Protein AF-A0A967VU58-F1 (afdb_monomer_lite)

Secondary structure (DSSP, 8-state):
----TT-EEEBTTS-EEE--------S---------SSS-EEEETTTTEEEE-------S---S-SSEEEEEEETTS-EEEEES-HHHHHHHHHHHHHHHT--EEEEEEEE-SSHHHHHHHHHHHHHTS-TTSBS--S--TTHHHHHHTT--

pLDDT: mean 84.18, std 12.66, range [41.16, 97.06]

Sequence (152 aa):
AELQPGQRIRNAAGGYGLVEGLQFVARPEVMYNLSVAEAHTYFVGAGQWLVHNGCDISITGDAKSKYGSYTITFKSGKRYHGKGPLSRAKQSTRYRSQQHNDEALRIQWTSSSSERQQRIDEAVRILSDDPNNTYNVINPPGLRHLFEDDIF

Foldseek 3Di:
DDDDFQDWWAAPVRGTDTDHDDDDDPDDDDDDDDDDPPQQWFFDDPRRTIDHNDDPPCPDPPVADQWKKKWWAWPVRAIEIDIGTVVVQVVVQVVVCVVVVIHTPDMDMDGDPDPLRSLLVRQCVCVVDDPVRYPDPDHGPNPVVCVVVVVD

Structure (mmCIF, N/CA/C/O backbone):
data_AF-A0A967VU58-F1
#
_entry.id   AF-A0A967VU58-F1
#
loop_
_atom_site.group_PDB
_atom_site.id
_atom_site.type_symbol
_atom_site.label_atom_id
_atom_site.label_alt_id
_atom_site.label_comp_id
_atom_site.label_asym_id
_atom_site.label_entity_id
_atom_site.label_seq_id
_atom_site.pdbx_PDB_ins_code
_atom_site.Cartn_x
_atom_site.Cartn_y
_atom_site.Cartn_z
_atom_site.occupancy
_atom_site.B_iso_or_equiv
_atom_site.auth_seq_id
_atom_site.auth_comp_id
_atom_site.auth_asym_id
_atom_site.auth_atom_id
_atom_site.pdbx_PDB_model_num
ATOM 1 N N . ALA A 1 1 ? -6.384 2.414 -15.975 1.00 54.22 1 ALA A N 1
ATOM 2 C CA . ALA A 1 1 ? -7.200 1.508 -16.804 1.00 54.22 1 ALA A CA 1
ATOM 3 C C . ALA A 1 1 ? -6.890 0.080 -16.386 1.00 54.22 1 ALA A C 1
ATOM 5 O O . ALA A 1 1 ? -5.758 -0.169 -15.982 1.00 54.22 1 ALA A O 1
ATOM 6 N N . GLU A 1 2 ? -7.877 -0.807 -16.427 1.00 77.81 2 GLU A N 1
ATOM 7 C CA . GLU A 1 2 ? -7.706 -2.226 -16.096 1.00 77.81 2 GLU A CA 1
ATOM 8 C C . GLU A 1 2 ? -7.172 -3.009 -17.303 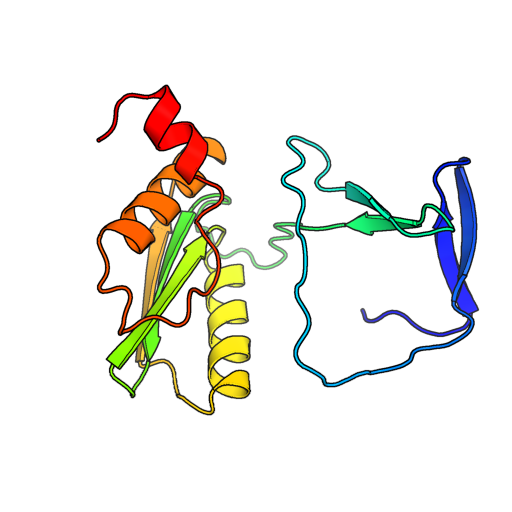1.00 77.81 2 GLU A C 1
ATOM 10 O O . GLU A 1 2 ? -7.346 -2.586 -18.450 1.00 77.81 2 GLU A O 1
ATOM 15 N N . LEU A 1 3 ? -6.494 -4.126 -17.029 1.00 86.06 3 LEU A N 1
ATOM 16 C CA . LEU A 1 3 ? -5.944 -5.013 -18.051 1.00 86.06 3 LEU A CA 1
ATOM 17 C C . LEU A 1 3 ? -7.087 -5.699 -18.821 1.00 86.06 3 LEU A C 1
ATOM 19 O O . LEU A 1 3 ? -8.108 -6.020 -18.223 1.00 86.06 3 LEU A O 1
ATOM 23 N N . GLN A 1 4 ? -6.926 -5.925 -20.125 1.00 91.81 4 GLN A N 1
ATOM 24 C CA . GLN A 1 4 ? -7.930 -6.548 -20.999 1.00 91.81 4 GLN A CA 1
ATOM 25 C C . GLN A 1 4 ? -7.293 -7.617 -21.900 1.00 91.81 4 GLN A C 1
ATOM 27 O O . GLN A 1 4 ? -6.125 -7.463 -22.275 1.00 91.81 4 GLN A O 1
ATOM 32 N N . PRO A 1 5 ? -8.037 -8.666 -22.306 1.00 95.12 5 PRO A N 1
ATOM 33 C CA . PRO A 1 5 ? -7.576 -9.610 -23.321 1.00 95.12 5 PRO A CA 1
ATOM 34 C C . PRO A 1 5 ? -7.121 -8.910 -24.611 1.00 95.12 5 PRO A C 1
ATOM 36 O O . PRO A 1 5 ? -7.676 -7.891 -25.018 1.00 95.12 5 PRO A O 1
ATOM 39 N N . GLY A 1 6 ? -6.072 -9.437 -25.239 1.00 93.50 6 GLY A N 1
ATOM 40 C CA . GLY A 1 6 ? -5.423 -8.862 -26.420 1.00 93.50 6 GLY A CA 1
ATOM 41 C C . GLY A 1 6 ? -4.436 -7.723 -26.129 1.00 93.50 6 GLY A C 1
ATOM 42 O O . GLY A 1 6 ? -3.690 -7.326 -27.027 1.00 93.50 6 GLY A O 1
ATOM 43 N N . GLN A 1 7 ? -4.368 -7.206 -24.895 1.00 95.12 7 GLN A N 1
ATOM 44 C CA . GLN A 1 7 ? -3.346 -6.225 -24.521 1.00 95.12 7 GLN A CA 1
ATOM 45 C C . GLN A 1 7 ? -1.958 -6.865 -24.422 1.00 95.12 7 GLN A C 1
ATOM 47 O O . GLN A 1 7 ? -1.814 -8.060 -24.168 1.00 95.12 7 GLN A O 1
ATOM 52 N N . ARG A 1 8 ? -0.920 -6.048 -24.632 1.00 95.06 8 ARG A N 1
ATOM 53 C CA . ARG A 1 8 ? 0.480 -6.482 -24.628 1.00 95.06 8 ARG A CA 1
ATOM 54 C C . ARG A 1 8 ? 1.145 -6.193 -23.284 1.00 95.06 8 ARG A C 1
ATOM 56 O O . ARG A 1 8 ? 1.087 -5.062 -22.809 1.00 95.06 8 ARG A O 1
ATOM 63 N N . ILE A 1 9 ? 1.847 -7.179 -22.732 1.00 93.88 9 ILE A N 1
ATOM 64 C CA . ILE A 1 9 ? 2.653 -7.055 -21.508 1.00 93.88 9 ILE A CA 1
ATOM 65 C C . ILE A 1 9 ? 4.121 -7.279 -21.856 1.00 93.88 9 ILE A C 1
ATOM 67 O O . ILE A 1 9 ? 4.446 -8.217 -22.581 1.00 93.88 9 ILE A O 1
ATOM 71 N N . ARG A 1 10 ? 5.016 -6.423 -21.354 1.00 95.25 10 ARG A N 1
ATOM 72 C CA . ARG A 1 10 ? 6.464 -6.558 -21.579 1.00 95.25 10 ARG A CA 1
ATOM 73 C C . ARG A 1 10 ? 7.036 -7.746 -20.808 1.00 95.25 10 ARG A C 1
ATOM 75 O O . ARG A 1 10 ? 6.669 -7.954 -19.654 1.00 95.25 10 ARG A O 1
ATOM 82 N N . ASN A 1 11 ? 7.968 -8.471 -21.420 1.00 95.69 11 ASN A N 1
ATOM 83 C CA . ASN A 1 11 ? 8.735 -9.533 -20.764 1.00 95.69 11 ASN A CA 1
ATOM 84 C C . ASN A 1 11 ? 10.201 -9.130 -20.524 1.00 95.69 11 ASN A C 1
ATOM 86 O O . ASN A 1 11 ? 10.676 -8.122 -21.052 1.00 95.69 11 ASN A O 1
ATOM 90 N N . ALA A 1 12 ? 10.924 -9.932 -19.739 1.00 93.88 12 ALA A N 1
ATOM 91 C CA . ALA A 1 12 ? 12.337 -9.699 -19.417 1.00 93.88 12 ALA A CA 1
ATOM 92 C C . ALA A 1 12 ? 13.289 -9.782 -20.624 1.00 93.88 12 ALA A C 1
ATOM 94 O O . ALA A 1 12 ? 14.370 -9.203 -20.585 1.00 93.88 12 ALA A O 1
ATOM 95 N N . ALA A 1 13 ? 12.883 -10.439 -21.714 1.00 93.62 13 ALA A N 1
ATOM 96 C CA . ALA A 1 13 ? 13.654 -10.491 -22.958 1.00 93.62 13 ALA A CA 1
ATOM 97 C C . ALA A 1 13 ? 13.500 -9.218 -23.820 1.00 93.62 13 ALA A C 1
ATOM 99 O O . ALA A 1 13 ? 14.020 -9.155 -24.931 1.00 93.62 13 ALA A O 1
ATOM 100 N N . GLY A 1 14 ? 12.756 -8.211 -23.343 1.00 92.69 14 GLY A N 1
ATOM 101 C CA . GLY A 1 14 ? 12.486 -6.965 -24.068 1.00 92.69 14 GLY A CA 1
ATOM 102 C C . GLY A 1 14 ? 11.337 -7.055 -25.080 1.00 92.69 14 GLY A C 1
ATOM 103 O O . GLY A 1 14 ? 10.999 -6.052 -25.712 1.00 92.69 14 GLY A O 1
ATOM 104 N N . GLY A 1 15 ? 10.714 -8.228 -25.215 1.00 94.88 15 GLY A N 1
ATOM 105 C CA . GLY A 1 15 ? 9.557 -8.478 -26.071 1.00 94.88 15 GLY A CA 1
ATOM 106 C C . GLY A 1 15 ? 8.218 -8.268 -25.360 1.00 94.88 15 GLY A C 1
ATOM 107 O O . GLY A 1 15 ? 8.140 -7.679 -24.279 1.00 94.88 15 GLY A O 1
ATOM 108 N N . TYR A 1 16 ? 7.148 -8.773 -25.980 1.00 96.25 16 TYR A N 1
ATOM 109 C CA . TYR A 1 16 ? 5.786 -8.696 -25.453 1.00 96.25 16 TYR A CA 1
ATOM 110 C C . TYR A 1 16 ? 5.075 -10.048 -25.509 1.00 96.25 16 TYR A C 1
ATOM 112 O O . TYR A 1 16 ? 5.271 -10.808 -26.453 1.00 96.25 16 TYR A O 1
ATOM 120 N N . GLY A 1 17 ? 4.200 -10.296 -24.537 1.00 94.19 17 GLY A N 1
ATOM 121 C CA . GLY A 1 17 ? 3.174 -11.338 -24.581 1.00 94.19 17 GLY A CA 1
ATOM 122 C C . GLY A 1 17 ? 1.775 -10.743 -24.616 1.00 94.19 17 GLY A C 1
ATOM 123 O O . GLY A 1 17 ? 1.589 -9.572 -24.276 1.00 94.19 17 GLY A O 1
ATOM 124 N N . LEU A 1 18 ? 0.801 -11.543 -25.043 1.00 95.69 18 LEU A N 1
ATOM 125 C CA . LEU A 1 18 ? -0.605 -11.154 -25.084 1.00 95.69 18 LEU A CA 1
ATOM 126 C C . LEU A 1 18 ? -1.334 -11.632 -23.831 1.00 95.69 18 LEU A C 1
ATOM 128 O O . LEU A 1 18 ? -1.091 -12.728 -23.335 1.00 95.69 18 LEU A O 1
ATOM 132 N N . VAL A 1 19 ? -2.260 -10.811 -23.349 1.00 94.00 19 VAL A N 1
ATOM 133 C CA . VAL A 1 19 ? -3.243 -11.233 -22.352 1.00 94.00 19 VAL A CA 1
ATOM 134 C C . VAL A 1 19 ? -4.270 -12.113 -23.050 1.00 94.00 19 VAL A C 1
ATOM 136 O O . VAL A 1 19 ? -5.028 -11.630 -23.885 1.00 94.00 19 VAL A O 1
ATOM 139 N N . GLU A 1 20 ? -4.305 -13.396 -22.719 1.00 94.12 20 GLU A N 1
ATOM 140 C CA . GLU A 1 20 ? -5.275 -14.333 -23.303 1.00 94.12 20 GLU A CA 1
ATOM 141 C C . GLU A 1 20 ? -6.640 -14.252 -22.607 1.00 94.12 20 GLU A C 1
ATOM 143 O O . GLU A 1 20 ? -7.681 -14.404 -23.240 1.00 94.12 20 GLU A O 1
ATOM 148 N N . GLY A 1 21 ? -6.645 -13.958 -21.306 1.00 91.88 21 GLY A N 1
ATOM 149 C CA . GLY A 1 21 ? -7.851 -13.909 -20.491 1.00 91.88 21 GLY A CA 1
ATOM 150 C C . GLY A 1 21 ? -7.577 -13.404 -19.078 1.00 91.88 21 GLY A C 1
ATOM 151 O O . GLY A 1 21 ? -6.428 -13.243 -18.666 1.00 91.88 21 GLY A O 1
ATOM 152 N N . LEU A 1 22 ? -8.653 -13.154 -18.333 1.00 91.12 22 LEU A N 1
ATOM 153 C CA . LEU A 1 22 ? -8.619 -12.777 -16.922 1.00 91.12 22 LEU A CA 1
ATOM 154 C C . LEU A 1 22 ? -9.400 -13.818 -16.128 1.00 91.12 22 LEU A C 1
ATOM 156 O O . LEU A 1 22 ? -10.536 -14.138 -16.474 1.00 91.12 22 LEU A O 1
ATOM 160 N N . GLN A 1 23 ? -8.806 -14.316 -15.049 1.00 91.19 23 GLN A N 1
ATOM 161 C CA . GLN A 1 23 ? -9.472 -15.211 -14.113 1.00 91.19 23 GLN A CA 1
ATOM 162 C C . GLN A 1 23 ? -9.419 -14.601 -12.716 1.00 91.19 23 GLN A C 1
ATOM 164 O O . GLN A 1 23 ? -8.345 -14.297 -12.200 1.00 91.19 23 GLN A O 1
ATOM 169 N N . PHE A 1 24 ? -10.587 -14.440 -12.099 1.00 86.19 24 PHE A N 1
ATOM 170 C CA . PHE A 1 24 ? -10.711 -13.942 -10.735 1.00 86.19 24 PHE A CA 1
ATOM 171 C C . PHE A 1 24 ? -10.886 -15.121 -9.784 1.00 86.19 24 PHE A C 1
ATOM 173 O O . PHE A 1 24 ? -11.828 -15.900 -9.917 1.00 86.19 24 PHE A O 1
ATOM 180 N N . VAL A 1 25 ? -9.977 -15.249 -8.819 1.00 89.62 25 VAL A N 1
ATOM 181 C CA . VAL A 1 25 ? -10.023 -16.297 -7.795 1.00 89.62 25 VAL A CA 1
ATOM 182 C C . VAL A 1 25 ? -10.124 -15.629 -6.430 1.00 89.62 25 VAL A C 1
ATOM 184 O O . VAL A 1 25 ? -9.173 -15.010 -5.960 1.00 89.62 25 VAL A O 1
ATOM 187 N N . ALA A 1 26 ? -11.287 -15.747 -5.791 1.00 86.88 26 ALA A N 1
ATOM 188 C CA . ALA A 1 26 ? -11.530 -15.206 -4.459 1.00 86.88 26 ALA A CA 1
ATOM 189 C C . ALA A 1 26 ? -11.291 -16.291 -3.402 1.00 86.88 26 ALA A C 1
ATOM 191 O O . ALA A 1 26 ? -12.222 -16.968 -2.968 1.00 86.88 26 ALA A O 1
ATOM 192 N N . ARG A 1 27 ? -10.031 -16.478 -3.002 1.00 87.75 27 ARG A N 1
ATOM 193 C CA . ARG A 1 27 ? -9.662 -17.369 -1.895 1.00 87.75 27 ARG A CA 1
ATOM 194 C C . ARG A 1 27 ? -8.521 -16.769 -1.065 1.00 87.75 27 ARG A C 1
ATOM 196 O O . ARG A 1 27 ? -7.720 -16.020 -1.626 1.00 87.75 27 ARG A O 1
ATOM 203 N N . PRO A 1 28 ? -8.430 -17.072 0.241 1.00 84.12 28 PRO A N 1
ATOM 204 C CA . PRO A 1 28 ? -7.277 -16.681 1.043 1.00 84.12 28 PRO A CA 1
ATOM 205 C C . PRO A 1 28 ? -6.004 -17.349 0.513 1.00 84.12 28 PRO A C 1
ATOM 207 O O . PRO A 1 28 ? -5.962 -18.567 0.368 1.00 84.12 28 PRO A O 1
ATOM 210 N N . GLU A 1 29 ? -4.982 -16.547 0.232 1.00 83.94 29 GLU A N 1
ATOM 211 C CA . GLU A 1 29 ? -3.665 -16.991 -0.230 1.00 83.94 29 GLU A CA 1
ATOM 212 C C . GLU A 1 29 ? -2.580 -16.154 0.440 1.00 83.94 29 GLU A C 1
ATOM 214 O O . GLU A 1 29 ? -2.767 -14.958 0.692 1.00 83.94 29 GLU A O 1
ATOM 219 N N . VAL A 1 30 ? -1.426 -16.771 0.700 1.00 82.31 30 VAL A N 1
ATOM 220 C CA . VAL A 1 30 ? -0.239 -16.027 1.129 1.00 82.31 30 VAL A CA 1
ATOM 221 C C . VAL A 1 30 ? 0.326 -15.297 -0.087 1.00 82.31 30 VAL A C 1
ATOM 223 O O . VAL A 1 30 ? 0.757 -15.917 -1.056 1.00 82.31 30 VAL A O 1
ATOM 226 N N . MET A 1 31 ? 0.331 -13.967 -0.027 1.00 81.69 31 MET A N 1
ATOM 227 C CA . MET A 1 31 ? 0.817 -13.106 -1.104 1.00 81.69 31 MET A CA 1
ATOM 228 C C . MET A 1 31 ? 2.146 -12.467 -0.707 1.00 81.69 31 MET A C 1
ATOM 230 O O . MET A 1 31 ? 2.271 -11.899 0.378 1.00 81.69 31 MET A O 1
ATOM 234 N N . TYR A 1 32 ? 3.126 -12.515 -1.606 1.00 77.06 32 TYR A N 1
ATOM 235 C CA . TYR A 1 32 ? 4.441 -11.913 -1.394 1.00 77.06 32 TYR A CA 1
ATOM 236 C C . TYR A 1 32 ? 4.560 -10.578 -2.122 1.00 77.06 32 TYR A C 1
ATOM 238 O O . TYR A 1 32 ? 3.986 -10.386 -3.194 1.00 77.06 32 TYR A O 1
ATOM 246 N N . ASN A 1 33 ? 5.339 -9.664 -1.544 1.00 73.25 33 ASN A N 1
ATOM 247 C CA . ASN A 1 33 ? 5.604 -8.360 -2.128 1.00 73.25 33 ASN A CA 1
ATOM 248 C C . ASN A 1 33 ? 7.102 -8.028 -2.111 1.00 73.25 33 ASN A C 1
ATOM 250 O O . ASN A 1 33 ? 7.795 -8.385 -1.160 1.00 73.25 33 ASN A O 1
ATOM 254 N N . LEU A 1 34 ? 7.590 -7.313 -3.130 1.00 72.31 34 LEU A N 1
ATOM 255 C CA . LEU A 1 34 ? 8.988 -6.886 -3.224 1.00 72.31 34 LEU A CA 1
ATOM 256 C C . LEU A 1 34 ? 9.128 -5.378 -3.005 1.00 72.31 34 LEU A C 1
ATOM 258 O O . LEU A 1 34 ? 8.431 -4.575 -3.627 1.00 72.31 34 LEU A O 1
ATOM 262 N N . SER A 1 35 ? 10.083 -4.994 -2.156 1.00 68.06 35 SER A N 1
ATOM 263 C CA . SER A 1 35 ? 10.547 -3.607 -2.059 1.00 68.06 35 SER A CA 1
ATOM 264 C C . SER A 1 35 ? 11.698 -3.410 -3.044 1.00 68.06 35 SER A C 1
ATOM 266 O O . SER A 1 35 ? 12.798 -3.898 -2.804 1.00 68.06 35 SER A O 1
ATOM 268 N N . VAL A 1 36 ? 11.440 -2.722 -4.157 1.00 70.06 36 VAL A N 1
ATOM 269 C CA . VAL A 1 36 ? 12.456 -2.374 -5.164 1.00 70.06 36 VAL A CA 1
ATOM 270 C C . VAL A 1 36 ? 12.774 -0.892 -5.019 1.00 70.06 36 VAL A C 1
ATOM 272 O O . VAL A 1 36 ? 11.849 -0.094 -4.952 1.00 70.06 36 VAL A O 1
ATOM 275 N N . ALA A 1 37 ? 14.052 -0.524 -4.938 1.00 55.81 37 ALA A N 1
ATOM 276 C CA . ALA A 1 37 ? 14.455 0.805 -4.471 1.00 55.81 37 ALA A CA 1
ATOM 277 C C . ALA A 1 37 ? 14.223 1.959 -5.466 1.00 55.81 37 ALA A C 1
ATOM 279 O O . ALA A 1 37 ? 14.111 3.096 -5.030 1.00 55.81 37 ALA A O 1
ATOM 280 N N . GLU A 1 38 ? 14.190 1.695 -6.777 1.00 64.50 38 GLU A N 1
ATOM 281 C CA . GLU A 1 38 ? 14.302 2.770 -7.778 1.00 64.50 38 GLU A CA 1
ATOM 282 C C . GLU A 1 38 ? 13.115 2.822 -8.748 1.00 64.50 38 GLU A C 1
ATOM 284 O O . GLU A 1 38 ? 12.304 3.744 -8.699 1.00 64.50 38 GLU A O 1
ATOM 289 N N . ALA A 1 39 ? 12.960 1.818 -9.615 1.00 66.19 39 ALA A N 1
ATOM 290 C CA . ALA A 1 39 ? 11.943 1.854 -10.669 1.00 66.19 39 ALA A CA 1
ATOM 291 C C . ALA A 1 39 ? 10.549 1.374 -10.220 1.00 66.19 39 ALA A C 1
ATOM 293 O O . ALA A 1 39 ? 9.593 1.475 -10.983 1.00 66.19 39 ALA A O 1
ATOM 294 N N . HIS A 1 40 ? 10.424 0.807 -9.012 1.00 73.75 40 HIS A N 1
ATOM 295 C CA . HIS A 1 40 ? 9.215 0.121 -8.517 1.00 73.75 40 HIS A CA 1
ATOM 296 C C . HIS A 1 40 ? 8.628 -0.937 -9.474 1.00 73.75 40 HIS A C 1
ATOM 298 O O . HIS A 1 40 ? 7.476 -1.354 -9.324 1.00 73.75 40 HIS A O 1
ATOM 304 N N . THR A 1 41 ? 9.434 -1.416 -10.419 1.00 83.81 41 THR A N 1
ATOM 305 C CA . THR A 1 41 ? 9.079 -2.458 -11.377 1.00 83.81 41 THR A CA 1
ATOM 306 C C . THR A 1 41 ? 9.958 -3.686 -11.200 1.00 83.81 41 THR A C 1
ATOM 308 O O . THR A 1 41 ? 11.143 -3.558 -10.897 1.00 83.81 41 THR A O 1
ATOM 311 N N . TYR A 1 42 ? 9.400 -4.870 -11.432 1.00 87.00 42 TYR A N 1
ATOM 312 C CA . TYR A 1 42 ? 10.137 -6.137 -11.445 1.00 87.00 42 TYR A CA 1
ATOM 313 C C . TYR A 1 42 ? 9.452 -7.156 -12.360 1.00 87.00 42 TYR A C 1
ATOM 315 O O . TYR A 1 42 ? 8.332 -6.930 -12.814 1.00 87.00 42 TYR A O 1
ATOM 323 N N . PHE A 1 43 ? 10.131 -8.265 -12.650 1.00 92.44 43 PHE A N 1
ATOM 324 C CA . PHE A 1 43 ? 9.601 -9.343 -13.483 1.00 92.44 43 PHE A CA 1
ATOM 325 C C . PHE A 1 43 ? 9.067 -10.495 -12.621 1.00 92.44 43 PHE A C 1
ATOM 327 O O . PHE A 1 43 ? 9.719 -10.889 -11.654 1.00 92.44 43 PHE A O 1
ATOM 334 N N . VAL A 1 44 ? 7.887 -11.034 -12.951 1.00 91.25 44 VAL A N 1
ATOM 335 C CA . VAL A 1 44 ? 7.247 -12.137 -12.200 1.00 91.25 44 VAL A CA 1
ATOM 336 C C . VAL A 1 44 ? 6.722 -13.261 -13.085 1.00 91.25 44 VAL A C 1
ATOM 338 O O . VAL A 1 44 ? 6.401 -13.065 -14.258 1.00 91.25 44 VAL A O 1
ATOM 341 N N . GLY A 1 45 ? 6.556 -14.438 -12.476 1.00 91.44 45 GLY A N 1
ATOM 342 C CA . GLY A 1 45 ? 5.946 -15.611 -13.098 1.00 91.44 45 GLY A CA 1
ATOM 343 C C . GLY A 1 45 ? 6.826 -16.273 -14.161 1.00 91.44 45 GLY A C 1
ATOM 344 O O . GLY A 1 45 ? 7.918 -15.804 -14.479 1.00 91.44 45 GLY A O 1
ATOM 345 N N . ALA A 1 46 ? 6.339 -17.377 -14.730 1.00 90.62 46 ALA A N 1
ATOM 346 C CA . ALA A 1 46 ? 7.083 -18.149 -15.730 1.00 90.62 46 ALA A CA 1
ATOM 347 C C . ALA A 1 46 ? 7.429 -17.324 -16.984 1.00 90.62 46 ALA A C 1
ATOM 349 O O . ALA A 1 46 ? 8.515 -17.462 -17.534 1.00 90.62 46 ALA A O 1
ATOM 350 N N . GLY A 1 47 ? 6.537 -16.417 -17.396 1.00 89.75 47 GLY A N 1
ATOM 351 C CA . GLY A 1 47 ? 6.756 -15.525 -18.539 1.00 89.75 47 GLY A CA 1
ATOM 352 C C . GLY A 1 47 ? 7.639 -14.308 -18.251 1.00 89.75 47 GLY A C 1
ATOM 353 O O . GLY A 1 47 ? 7.900 -13.535 -19.169 1.00 89.75 47 GLY A O 1
ATOM 354 N N . GLN A 1 48 ? 8.092 -14.131 -17.001 1.00 95.44 48 GLN A N 1
ATOM 355 C CA . GLN A 1 48 ? 8.909 -12.994 -16.568 1.00 95.44 48 GLN A CA 1
ATOM 356 C C . GLN A 1 48 ? 8.291 -11.659 -17.007 1.00 95.44 48 GLN A C 1
ATOM 358 O O . GLN A 1 48 ? 8.882 -10.899 -17.774 1.00 95.44 48 GLN A O 1
ATOM 363 N N . TRP A 1 49 ? 7.067 -11.400 -16.551 1.00 94.94 49 TRP A N 1
ATOM 364 C CA . TRP A 1 49 ? 6.274 -10.240 -16.951 1.00 94.94 49 TRP A CA 1
ATOM 365 C C . TRP A 1 49 ? 6.628 -9.009 -16.131 1.00 94.94 49 TRP A C 1
ATOM 367 O O . TRP A 1 49 ? 6.665 -9.086 -14.904 1.00 94.94 49 TRP A O 1
ATOM 377 N N . LEU A 1 50 ? 6.849 -7.877 -16.803 1.00 92.38 50 LEU A N 1
ATOM 378 C CA . LEU A 1 50 ? 7.126 -6.600 -16.155 1.00 92.38 50 LEU A CA 1
ATOM 379 C C . LEU A 1 50 ? 5.872 -6.119 -15.430 1.00 92.38 50 LEU A C 1
ATOM 381 O O . LEU A 1 50 ? 4.877 -5.757 -16.061 1.00 92.38 50 LEU A O 1
ATOM 385 N N . VAL A 1 51 ? 5.944 -6.082 -14.109 1.00 88.81 51 VAL A N 1
ATOM 386 C CA . VAL A 1 51 ? 4.901 -5.533 -13.251 1.00 88.81 51 VAL A CA 1
ATOM 387 C C . VAL A 1 51 ? 5.398 -4.281 -12.566 1.00 88.81 51 VAL A C 1
ATOM 389 O O . VAL A 1 51 ? 6.590 -4.111 -12.316 1.00 88.81 51 VAL A O 1
ATOM 392 N N . HIS A 1 52 ? 4.450 -3.411 -12.249 1.00 85.12 52 HIS A N 1
ATOM 393 C CA . HIS A 1 52 ? 4.682 -2.202 -11.487 1.00 85.12 52 HIS A CA 1
ATOM 394 C C . HIS A 1 52 ? 3.992 -2.310 -10.134 1.00 85.12 52 HIS A C 1
ATOM 396 O O . HIS A 1 52 ? 2.777 -2.479 -10.068 1.00 85.12 52 HIS A O 1
ATOM 402 N N . ASN A 1 53 ? 4.761 -2.210 -9.057 1.00 72.19 53 ASN A N 1
ATOM 403 C CA . ASN A 1 53 ? 4.301 -2.494 -7.698 1.00 72.19 53 ASN A CA 1
ATOM 404 C C . ASN A 1 53 ? 4.118 -1.234 -6.833 1.00 72.19 53 ASN A C 1
ATOM 406 O O . ASN A 1 53 ? 3.827 -1.295 -5.637 1.00 72.19 53 ASN A O 1
ATOM 410 N N . GLY A 1 54 ? 4.254 -0.053 -7.434 1.00 61.44 54 GLY A N 1
ATOM 411 C CA . GLY A 1 54 ? 3.931 1.191 -6.748 1.00 61.44 54 GLY A CA 1
ATOM 412 C C . GLY A 1 54 ? 4.277 2.423 -7.561 1.00 61.44 54 GLY A C 1
ATOM 413 O O . GLY A 1 54 ? 5.441 2.703 -7.805 1.00 61.44 54 GLY A O 1
ATOM 414 N N . CYS A 1 55 ? 3.279 3.196 -7.992 1.00 58.25 55 CYS A N 1
ATOM 415 C CA . CYS A 1 55 ? 3.514 4.551 -8.495 1.00 58.25 55 CYS A CA 1
ATOM 416 C C . CYS A 1 55 ? 2.722 5.514 -7.633 1.00 58.25 55 CYS A C 1
ATOM 418 O O . CYS A 1 55 ? 1.497 5.423 -7.578 1.00 58.25 55 CYS A O 1
ATOM 420 N N . ASP A 1 56 ? 3.419 6.482 -7.049 1.00 55.41 56 ASP A N 1
ATOM 421 C CA . ASP A 1 56 ? 2.814 7.737 -6.622 1.00 55.41 56 ASP A CA 1
ATOM 422 C C . ASP A 1 56 ? 2.618 8.612 -7.865 1.00 55.41 56 ASP A C 1
ATOM 424 O O . ASP A 1 56 ? 3.299 9.614 -8.064 1.00 55.41 56 ASP A O 1
ATOM 428 N N . ILE A 1 57 ? 1.713 8.208 -8.760 1.00 47.72 57 ILE A N 1
ATOM 429 C CA . ILE A 1 57 ? 1.218 9.116 -9.795 1.00 47.72 57 ILE A CA 1
ATOM 430 C C . ILE A 1 57 ? 0.158 9.998 -9.122 1.00 47.72 57 ILE A C 1
ATOM 432 O O . ILE A 1 57 ? -1.022 9.669 -9.013 1.00 47.72 57 ILE A O 1
ATOM 436 N N . SER A 1 58 ? 0.615 11.126 -8.583 1.00 48.66 58 SER A N 1
ATOM 437 C CA . SER A 1 58 ? -0.234 12.214 -8.108 1.00 48.66 58 SER A CA 1
ATOM 438 C C . SER A 1 58 ? -0.737 13.018 -9.312 1.00 48.66 58 SER A C 1
ATOM 440 O O . SER A 1 58 ? -0.139 14.023 -9.679 1.00 48.66 58 SER A O 1
ATOM 442 N N . ILE A 1 59 ? -1.833 12.578 -9.944 1.00 46.59 59 ILE A N 1
ATOM 443 C CA . ILE A 1 59 ? -2.536 13.378 -10.980 1.00 46.59 59 ILE A CA 1
ATOM 444 C C . ILE A 1 59 ? -3.467 14.428 -10.346 1.00 46.59 59 ILE A C 1
ATOM 446 O O . ILE A 1 59 ? -4.111 15.211 -11.034 1.00 46.59 59 ILE A O 1
ATOM 450 N N . THR A 1 60 ? -3.560 14.467 -9.019 1.00 41.16 60 THR A N 1
ATOM 451 C CA . THR A 1 60 ? -4.328 15.476 -8.291 1.00 41.16 60 THR A CA 1
ATOM 452 C C . THR A 1 60 ? -3.348 16.411 -7.605 1.00 41.16 60 THR A C 1
ATOM 454 O O . THR A 1 60 ? -2.556 15.943 -6.789 1.00 41.16 60 THR A O 1
ATOM 457 N N . GLY A 1 61 ? -3.411 17.709 -7.909 1.00 44.81 61 GLY A N 1
ATOM 458 C CA . GLY A 1 61 ? -2.632 18.785 -7.281 1.00 44.81 61 GLY A CA 1
ATOM 459 C C . GLY A 1 61 ? -2.920 19.013 -5.788 1.00 44.81 61 GLY A C 1
ATOM 460 O O . GLY A 1 61 ? -2.889 20.147 -5.322 1.00 44.81 61 GLY A O 1
ATOM 461 N N . ASP A 1 62 ? -3.202 17.952 -5.029 1.00 49.66 62 ASP A N 1
ATOM 462 C CA . ASP A 1 62 ? -3.215 17.976 -3.572 1.00 49.66 62 ASP A CA 1
ATOM 463 C C . ASP A 1 62 ? -1.753 18.150 -3.128 1.00 49.66 62 ASP A C 1
ATOM 465 O O . ASP A 1 62 ? -0.969 17.205 -3.179 1.00 49.66 62 ASP A O 1
ATOM 469 N N . ALA A 1 63 ? -1.385 19.362 -2.707 1.00 52.06 63 ALA A N 1
ATOM 470 C CA . ALA A 1 63 ? -0.035 19.804 -2.323 1.00 52.06 63 ALA A CA 1
ATOM 471 C C . ALA A 1 63 ? 0.588 19.082 -1.100 1.00 52.06 63 ALA A C 1
ATOM 473 O O . ALA A 1 63 ? 1.460 19.622 -0.421 1.00 52.06 63 ALA A O 1
ATOM 474 N N . LYS A 1 64 ? 0.135 17.869 -0.767 1.00 58.91 64 LYS A N 1
ATOM 475 C CA . LYS A 1 64 ? 0.687 17.059 0.319 1.00 58.91 64 LYS A CA 1
ATOM 476 C C . LYS A 1 64 ? 1.799 16.159 -0.225 1.00 58.91 64 LYS A C 1
ATOM 478 O O . LYS A 1 64 ? 1.589 15.459 -1.209 1.00 58.91 64 LYS A O 1
ATOM 483 N N . SER A 1 65 ? 2.966 16.226 0.430 1.00 63.66 65 SER A N 1
ATOM 484 C CA . SER A 1 65 ? 4.231 15.542 0.095 1.00 63.66 65 SER A CA 1
ATOM 485 C C . SER A 1 65 ? 4.053 14.154 -0.534 1.00 63.66 65 SER A C 1
ATOM 487 O O . SER A 1 65 ? 3.233 13.354 -0.077 1.00 63.66 65 SER A O 1
ATOM 489 N N . LYS A 1 66 ? 4.900 13.852 -1.531 1.00 75.31 66 LYS A N 1
ATOM 490 C CA . LYS A 1 66 ? 5.066 12.517 -2.132 1.00 75.31 66 LYS A CA 1
ATOM 491 C C . LYS A 1 66 ? 5.254 11.433 -1.062 1.00 75.31 66 LYS A C 1
ATOM 493 O O . LYS A 1 66 ? 4.765 10.323 -1.231 1.00 75.31 66 LYS A O 1
ATOM 498 N N . TYR A 1 67 ? 5.918 11.769 0.045 1.00 85.12 67 TYR A N 1
ATOM 499 C CA . TYR A 1 67 ? 6.201 10.842 1.134 1.00 85.12 67 TYR A CA 1
ATOM 500 C C . TYR A 1 67 ? 5.386 11.164 2.383 1.00 85.12 67 TYR A C 1
ATOM 502 O O . TYR A 1 67 ? 5.243 12.324 2.784 1.00 85.12 67 TYR A O 1
ATOM 510 N N . GLY A 1 68 ? 4.884 10.120 3.030 1.00 89.62 68 GLY A N 1
ATOM 511 C CA . GLY A 1 68 ? 4.140 10.241 4.275 1.00 89.62 68 GLY A CA 1
ATOM 512 C C . GLY A 1 68 ? 3.701 8.898 4.832 1.00 89.62 68 GLY A C 1
ATOM 513 O O . GLY A 1 68 ? 3.808 7.863 4.176 1.00 89.62 68 GLY A O 1
ATOM 514 N N . SER A 1 69 ? 3.163 8.923 6.041 1.00 92.50 69 SER A N 1
ATOM 515 C CA . SER A 1 69 ? 2.497 7.786 6.672 1.00 92.50 69 SER A CA 1
ATOM 516 C C . SER A 1 69 ? 1.119 8.201 7.167 1.00 92.50 69 SER A C 1
ATOM 518 O O . SER A 1 69 ? 0.845 9.380 7.404 1.00 92.50 69 SER A O 1
ATOM 520 N N . TYR A 1 70 ? 0.212 7.242 7.292 1.00 93.75 70 TYR A N 1
ATOM 521 C CA . TYR A 1 70 ? -1.141 7.508 7.743 1.00 93.75 70 TYR A CA 1
ATOM 522 C C . TYR A 1 70 ? -1.704 6.400 8.617 1.00 93.75 70 TYR A C 1
ATOM 524 O O . TYR A 1 70 ? -1.296 5.245 8.539 1.00 93.75 70 TYR A O 1
ATOM 532 N N . THR A 1 71 ? -2.691 6.785 9.417 1.00 96.25 71 THR A N 1
ATOM 533 C CA . THR A 1 71 ? -3.564 5.904 10.185 1.00 96.25 71 THR A CA 1
ATOM 534 C C . THR A 1 71 ? -5.003 6.146 9.745 1.00 96.25 71 THR A C 1
ATOM 536 O O . THR A 1 71 ? -5.477 7.283 9.754 1.00 96.25 71 THR A O 1
ATOM 539 N N . ILE A 1 72 ? -5.711 5.084 9.389 1.00 96.38 72 ILE A N 1
ATOM 540 C CA . ILE A 1 72 ? -7.158 5.070 9.191 1.00 96.38 72 ILE A CA 1
ATOM 541 C C . ILE A 1 72 ? -7.766 4.481 10.459 1.00 96.38 72 ILE A C 1
ATOM 543 O O . ILE A 1 72 ? -7.340 3.419 10.907 1.00 96.38 72 ILE A O 1
ATOM 547 N N . THR A 1 73 ? -8.736 5.168 11.049 1.00 96.56 73 THR A N 1
ATOM 548 C CA . THR A 1 73 ? -9.538 4.638 12.160 1.00 96.56 73 THR A CA 1
ATOM 549 C C . THR A 1 73 ? -10.933 4.333 11.641 1.00 96.56 73 THR A C 1
ATOM 551 O O . THR A 1 73 ? -11.516 5.180 10.962 1.00 96.56 73 THR A O 1
ATOM 554 N N . PHE A 1 74 ? -11.463 3.156 11.961 1.00 97.06 74 PHE A N 1
ATOM 555 C CA . PHE A 1 74 ? -12.776 2.691 11.513 1.00 97.06 74 PHE A CA 1
ATOM 556 C C . PHE A 1 74 ? -13.819 2.727 12.635 1.00 97.06 74 PHE A C 1
ATOM 558 O O . PHE A 1 74 ? -13.459 2.862 13.807 1.00 97.06 74 PHE A O 1
ATOM 565 N N . LYS A 1 75 ? -15.109 2.631 12.287 1.00 96.69 75 LYS A N 1
ATOM 566 C CA . LYS A 1 75 ? -16.227 2.662 13.248 1.00 96.69 75 LYS A CA 1
ATOM 567 C C . LYS A 1 75 ? -16.149 1.528 14.263 1.00 96.69 75 LYS A C 1
ATOM 569 O O . LYS A 1 75 ? -16.500 1.743 15.418 1.00 96.69 75 LYS A O 1
ATOM 574 N N . SER A 1 76 ? -15.636 0.365 13.863 1.00 94.44 76 SER A N 1
ATOM 575 C CA . SER A 1 76 ? -15.377 -0.754 14.780 1.00 94.44 76 SER A CA 1
ATOM 576 C C . SER A 1 76 ? -14.323 -0.467 15.860 1.00 94.44 76 SER A C 1
ATOM 578 O O . SER A 1 76 ? -14.165 -1.265 16.779 1.00 94.44 76 SER A O 1
ATOM 580 N N . GLY A 1 77 ? -13.569 0.632 15.748 1.00 93.75 77 GLY A N 1
ATOM 581 C CA . GLY A 1 77 ? -12.409 0.924 16.590 1.00 93.75 77 GLY A CA 1
ATOM 582 C C . GLY A 1 77 ? -11.098 0.341 16.055 1.00 93.75 77 GLY A C 1
ATOM 583 O O . GLY A 1 77 ? -10.032 0.744 16.529 1.00 93.75 77 GLY A O 1
ATOM 584 N N . LYS A 1 78 ? -11.154 -0.528 15.034 1.00 95.06 78 LYS A N 1
ATOM 585 C CA . LYS A 1 78 ? -9.963 -1.052 14.359 1.00 95.06 78 LYS A CA 1
ATOM 586 C C . LYS A 1 78 ? -9.206 0.046 13.630 1.00 95.06 78 LYS A C 1
ATOM 588 O O . LYS A 1 78 ? -9.772 1.068 13.215 1.00 95.06 78 LYS A O 1
ATOM 593 N N . ARG A 1 79 ? -7.904 -0.172 13.454 1.00 95.88 79 ARG A N 1
ATOM 594 C CA . ARG A 1 79 ? -7.013 0.750 12.747 1.00 95.88 79 ARG A CA 1
ATOM 595 C C . ARG A 1 79 ? -6.294 0.099 11.578 1.00 95.88 79 ARG A C 1
ATOM 597 O O . ARG A 1 79 ? -6.132 -1.111 11.517 1.00 95.88 79 ARG A O 1
ATOM 604 N N . TYR A 1 80 ? -5.892 0.920 10.618 1.00 94.50 80 TYR A N 1
ATOM 605 C CA . TYR A 1 80 ? -4.997 0.523 9.538 1.00 94.50 80 TYR A CA 1
ATOM 606 C C . TYR A 1 80 ? -3.927 1.586 9.347 1.00 94.50 80 TYR A C 1
ATOM 608 O O . TYR A 1 80 ? -4.241 2.762 9.155 1.00 94.50 80 TYR A O 1
ATOM 616 N N . HIS A 1 81 ? -2.674 1.169 9.345 1.00 94.38 81 HIS A N 1
ATOM 617 C CA . HIS A 1 81 ? -1.522 2.010 9.083 1.00 94.38 81 HIS A CA 1
ATOM 618 C C . HIS A 1 81 ? -0.970 1.730 7.694 1.00 94.38 81 HIS A C 1
ATOM 620 O O . HIS A 1 81 ? -0.896 0.582 7.256 1.00 94.38 81 HIS A O 1
ATOM 626 N N . GLY A 1 82 ? -0.569 2.785 6.999 1.00 91.06 82 GLY A N 1
ATOM 627 C CA . GLY A 1 82 ? 0.086 2.655 5.709 1.00 91.06 82 GLY A CA 1
ATOM 628 C C . GLY A 1 82 ? 0.984 3.839 5.405 1.00 91.06 82 GLY A C 1
ATOM 629 O O . GLY A 1 82 ? 1.020 4.831 6.133 1.00 91.06 82 GLY A O 1
ATOM 630 N N . LYS A 1 83 ? 1.697 3.736 4.289 1.00 88.88 83 LYS A N 1
ATOM 631 C CA . LYS A 1 83 ? 2.610 4.764 3.777 1.00 88.88 83 LYS A CA 1
ATOM 632 C C . LYS A 1 83 ? 2.204 5.280 2.403 1.00 88.88 83 LYS A C 1
ATOM 634 O O . LYS A 1 83 ? 1.504 4.588 1.657 1.00 88.88 83 LYS A O 1
ATOM 639 N N . GLY A 1 84 ? 2.688 6.469 2.072 1.00 86.25 84 GLY A N 1
ATOM 640 C CA . GLY A 1 84 ? 2.496 7.178 0.813 1.00 86.25 84 GLY A CA 1
ATOM 641 C C . GLY A 1 84 ? 1.665 8.460 0.951 1.00 86.25 84 GLY A C 1
ATOM 642 O O . GLY A 1 84 ? 1.332 8.889 2.063 1.00 86.25 84 GLY A O 1
ATOM 643 N N . PRO A 1 85 ? 1.311 9.085 -0.181 1.00 86.94 85 PRO A N 1
ATOM 644 C CA . PRO A 1 85 ? 0.611 10.362 -0.215 1.00 86.94 85 PRO A CA 1
ATOM 645 C C . PRO A 1 85 ? -0.830 10.252 0.299 1.00 86.94 85 PRO A C 1
ATOM 647 O O . PRO A 1 85 ? -1.418 9.169 0.391 1.00 86.94 85 PRO A O 1
ATOM 650 N N . LEU A 1 86 ? -1.450 11.402 0.583 1.00 86.50 86 LEU A N 1
ATOM 651 C CA . LEU A 1 86 ? -2.838 11.460 1.057 1.00 86.50 86 LEU A CA 1
ATOM 652 C C . LEU A 1 86 ? -3.824 10.803 0.071 1.00 86.50 86 LEU A C 1
ATOM 654 O O . LEU A 1 86 ? -4.811 10.204 0.496 1.00 86.50 86 LEU A O 1
ATOM 658 N N . SER A 1 87 ? -3.562 10.878 -1.236 1.00 83.94 87 SER A N 1
ATOM 659 C CA . SER A 1 87 ? -4.366 10.206 -2.266 1.00 83.94 87 SER A CA 1
ATOM 660 C C . SER A 1 87 ? -4.406 8.686 -2.062 1.00 83.94 87 SER A C 1
ATOM 662 O O . SER A 1 87 ? -5.483 8.087 -2.103 1.00 83.94 87 SER A O 1
ATOM 664 N N . ARG A 1 88 ? -3.262 8.071 -1.741 1.00 86.38 88 ARG A N 1
ATOM 665 C CA . ARG A 1 88 ? -3.158 6.646 -1.405 1.00 86.38 88 ARG A CA 1
ATOM 666 C C . ARG A 1 88 ? -3.887 6.310 -0.109 1.00 86.38 88 ARG A C 1
ATOM 668 O O . ARG A 1 88 ? -4.531 5.264 -0.035 1.00 86.38 88 ARG A O 1
ATOM 675 N N . ALA A 1 89 ? -3.832 7.192 0.889 1.00 89.44 89 ALA A N 1
ATOM 676 C CA . ALA A 1 89 ? -4.600 7.023 2.120 1.00 89.44 89 ALA A CA 1
ATOM 677 C C . ALA A 1 89 ? -6.110 6.990 1.826 1.00 89.44 89 ALA A C 1
ATOM 679 O O . ALA A 1 89 ? -6.784 6.040 2.212 1.00 89.44 89 ALA A O 1
ATOM 680 N N . LYS A 1 90 ? -6.621 7.956 1.044 1.00 90.00 90 LYS A N 1
ATOM 681 C CA . LYS A 1 90 ? -8.030 8.013 0.605 1.00 90.00 90 LYS A CA 1
ATOM 682 C C . LYS A 1 90 ? -8.443 6.754 -0.174 1.00 90.00 90 LYS A C 1
ATOM 684 O O . LYS A 1 90 ? -9.527 6.219 0.055 1.00 90.00 90 LYS A O 1
ATOM 689 N N . GLN A 1 91 ? -7.595 6.271 -1.087 1.00 88.88 91 GLN A N 1
ATOM 690 C CA . GLN A 1 91 ? -7.855 5.036 -1.836 1.00 88.88 91 GLN A CA 1
ATOM 691 C C . GLN A 1 91 ? -7.915 3.817 -0.905 1.00 88.88 91 GLN A C 1
ATOM 693 O O . GLN A 1 91 ? -8.851 3.023 -0.991 1.00 88.88 91 GLN A O 1
ATOM 698 N N . SER A 1 92 ? -6.956 3.706 0.017 1.00 89.88 92 SER A N 1
ATOM 699 C CA . SER A 1 92 ? -6.890 2.609 0.987 1.00 89.88 92 SER A CA 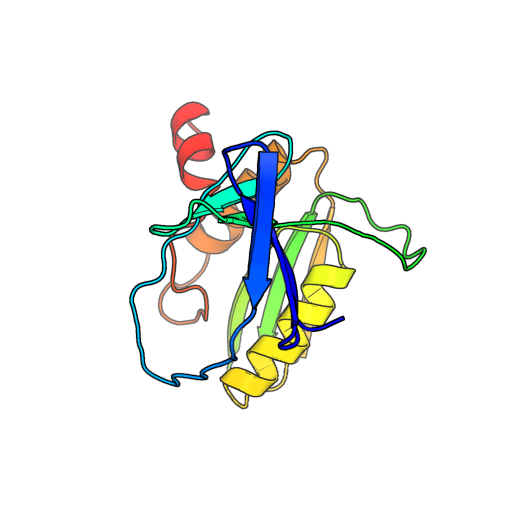1
ATOM 700 C C . SER A 1 92 ? -8.099 2.610 1.915 1.00 89.88 92 SER A C 1
ATOM 702 O O . SER A 1 92 ? -8.650 1.550 2.183 1.00 89.88 92 SER A O 1
ATOM 704 N N . THR A 1 93 ? -8.570 3.784 2.340 1.00 92.00 93 THR A N 1
ATOM 705 C CA . THR A 1 93 ? -9.810 3.928 3.109 1.00 92.00 93 THR A CA 1
ATOM 706 C C . THR A 1 93 ? -10.998 3.299 2.401 1.00 92.00 93 THR A C 1
ATOM 708 O O . THR A 1 93 ? -11.659 2.445 2.981 1.00 92.00 93 THR A O 1
ATOM 711 N N . ARG A 1 94 ? -11.239 3.662 1.136 1.00 90.81 94 ARG A N 1
ATOM 712 C CA . ARG A 1 94 ? -12.362 3.114 0.357 1.00 90.81 94 ARG A CA 1
ATOM 713 C C . ARG A 1 94 ? -12.269 1.597 0.243 1.00 90.81 94 ARG A C 1
ATOM 715 O O . ARG A 1 94 ? -13.241 0.904 0.517 1.00 90.81 94 ARG A O 1
ATOM 722 N N . TYR A 1 95 ? -11.087 1.100 -0.114 1.00 87.69 95 TYR A N 1
ATOM 723 C CA . TYR A 1 95 ? -10.852 -0.329 -0.280 1.00 87.69 95 TYR A CA 1
ATOM 724 C C . TYR A 1 95 ? -11.070 -1.102 1.026 1.00 87.69 95 TYR A C 1
ATOM 726 O O . TYR A 1 95 ? -11.839 -2.055 1.052 1.00 87.69 95 TYR A O 1
ATOM 734 N N . ARG A 1 96 ? -10.453 -0.671 2.133 1.00 91.94 96 ARG A N 1
ATOM 735 C CA . ARG A 1 96 ? -10.575 -1.353 3.430 1.00 91.94 96 ARG A CA 1
ATOM 736 C C . ARG A 1 96 ? -11.991 -1.295 3.987 1.00 91.94 96 ARG A C 1
ATOM 738 O O . ARG A 1 96 ? -12.459 -2.306 4.501 1.00 91.94 96 ARG A O 1
ATOM 745 N N . SER A 1 97 ? -12.687 -0.170 3.823 1.00 92.38 97 SER A N 1
ATOM 746 C CA . SER A 1 97 ? -14.090 -0.077 4.227 1.00 92.38 97 SER A CA 1
ATOM 747 C C . SER A 1 97 ? -14.983 -1.049 3.465 1.00 92.38 97 SER A C 1
ATOM 749 O O . SER A 1 97 ? -15.836 -1.678 4.078 1.00 92.38 97 SER A O 1
ATOM 751 N N . GLN A 1 98 ? -14.761 -1.230 2.160 1.00 90.69 98 GLN A N 1
ATOM 752 C CA . GLN A 1 98 ? -15.494 -2.218 1.362 1.00 90.69 98 GLN A CA 1
ATOM 753 C C . GLN A 1 98 ? -15.133 -3.654 1.755 1.00 90.69 98 GLN A C 1
ATOM 755 O O . GLN A 1 98 ? -16.024 -4.471 1.955 1.00 90.69 98 GLN A O 1
ATOM 760 N N . GLN A 1 99 ? -13.840 -3.958 1.907 1.00 88.81 99 GLN A N 1
ATOM 761 C CA . GLN A 1 99 ? -13.377 -5.303 2.256 1.00 88.81 99 GLN A CA 1
ATOM 762 C C . GLN A 1 99 ? -13.902 -5.795 3.606 1.00 88.81 99 GLN A C 1
ATOM 764 O O . GLN A 1 99 ? -14.205 -6.976 3.746 1.00 88.81 99 GLN A O 1
ATOM 769 N N . HIS A 1 100 ? -13.968 -4.909 4.599 1.00 89.69 100 HIS A N 1
ATOM 770 C CA . HIS A 1 100 ? -14.352 -5.265 5.965 1.00 89.69 100 HIS A CA 1
ATOM 771 C C . HIS A 1 100 ? -15.784 -4.863 6.319 1.00 89.69 100 HIS A C 1
ATOM 773 O O . HIS A 1 100 ? -16.220 -5.130 7.435 1.00 89.69 100 HIS A O 1
ATOM 779 N N . ASN A 1 101 ? -16.509 -4.238 5.383 1.00 93.44 101 ASN A N 1
ATOM 780 C CA . ASN A 1 101 ? -17.825 -3.650 5.621 1.00 93.44 101 ASN A CA 1
ATOM 781 C C . ASN A 1 101 ? -17.844 -2.748 6.875 1.00 93.44 101 ASN A C 1
ATOM 783 O O . ASN A 1 101 ? -18.736 -2.831 7.715 1.00 93.44 101 ASN A O 1
ATOM 787 N N . ASP A 1 102 ? -16.807 -1.918 7.015 1.00 94.50 102 ASP A N 1
ATOM 788 C CA . ASP A 1 102 ? -16.544 -1.096 8.198 1.00 94.50 102 ASP A CA 1
ATOM 789 C C . ASP A 1 102 ? -16.156 0.322 7.767 1.00 94.50 102 ASP A C 1
ATOM 791 O O . ASP A 1 102 ? -15.138 0.554 7.108 1.00 94.50 102 ASP A O 1
ATOM 795 N N . GLU A 1 103 ? -16.999 1.298 8.077 1.00 94.44 103 GLU A N 1
ATOM 796 C CA . GLU A 1 103 ? -16.798 2.670 7.618 1.00 94.44 103 GLU A CA 1
ATOM 797 C C . GLU A 1 103 ? -15.608 3.332 8.320 1.00 94.44 103 GLU A C 1
ATOM 799 O O . GLU A 1 103 ? -15.423 3.220 9.532 1.00 94.44 103 GLU A O 1
ATOM 804 N N . ALA A 1 104 ? -14.809 4.085 7.567 1.00 95.31 104 ALA A N 1
ATOM 805 C CA . ALA A 1 104 ? -13.744 4.883 8.155 1.00 95.31 104 ALA A CA 1
ATOM 806 C C . ALA A 1 104 ? -14.297 6.127 8.860 1.00 95.31 104 ALA A C 1
ATOM 808 O O . ALA A 1 104 ? -15.014 6.930 8.267 1.00 95.31 104 ALA A O 1
ATOM 809 N N . LEU A 1 105 ? -13.892 6.315 10.115 1.00 95.38 105 LEU A N 1
ATOM 810 C CA . LEU A 1 105 ? -14.177 7.505 10.913 1.00 95.38 105 LEU A CA 1
ATOM 811 C C . LEU A 1 105 ? -13.226 8.654 10.586 1.00 95.38 105 LEU A C 1
ATOM 813 O O . LEU A 1 105 ? -13.644 9.804 10.478 1.00 95.38 105 LEU A O 1
ATOM 817 N N . ARG A 1 106 ? -11.926 8.361 10.471 1.00 95.50 106 ARG A N 1
ATOM 818 C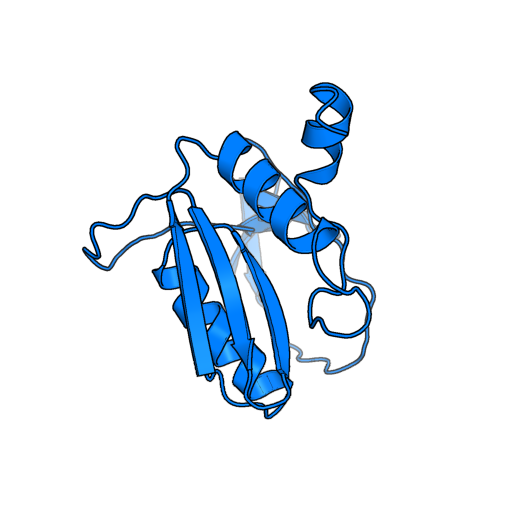 CA . ARG A 1 106 ? -10.908 9.391 10.228 1.00 95.50 106 ARG A CA 1
ATOM 819 C C . ARG A 1 106 ? -9.684 8.850 9.509 1.00 95.50 106 ARG A C 1
ATOM 821 O O . ARG A 1 106 ? -9.310 7.690 9.672 1.00 95.50 106 ARG A O 1
ATOM 828 N N . ILE A 1 107 ? -9.024 9.748 8.783 1.00 94.81 107 ILE A N 1
ATOM 829 C CA . ILE A 1 107 ? -7.698 9.545 8.197 1.00 94.81 107 ILE A CA 1
ATOM 830 C C . ILE A 1 107 ? -6.757 10.567 8.830 1.00 94.81 107 ILE A C 1
ATOM 832 O O . ILE A 1 107 ? -6.952 11.772 8.682 1.00 94.81 107 ILE A O 1
ATOM 836 N N . GLN A 1 108 ? -5.724 10.091 9.517 1.00 94.81 108 GLN A N 1
ATOM 837 C CA . GLN A 1 108 ? -4.634 10.915 10.030 1.00 94.81 108 GLN A CA 1
ATOM 838 C C . GLN A 1 108 ? -3.414 10.692 9.150 1.00 94.81 108 GLN A C 1
ATOM 840 O O . GLN A 1 108 ? -2.868 9.597 9.153 1.00 94.81 108 GLN A O 1
ATOM 845 N N . TRP A 1 109 ? -2.999 11.706 8.396 1.00 94.25 109 TRP A N 1
ATOM 846 C CA . TRP A 1 109 ? -1.841 11.634 7.504 1.00 94.25 109 TRP A CA 1
ATOM 847 C C . TRP A 1 109 ? -0.755 12.606 7.965 1.00 94.25 109 TRP A C 1
ATOM 849 O O . TRP A 1 109 ? -1.057 13.760 8.277 1.00 94.25 109 TRP A O 1
ATOM 859 N N . THR A 1 110 ? 0.493 12.148 7.957 1.00 91.69 110 THR A N 1
ATOM 860 C CA . THR A 1 110 ? 1.681 12.922 8.321 1.00 91.69 110 THR A CA 1
ATOM 861 C C . THR A 1 110 ? 2.691 12.841 7.182 1.00 91.69 110 THR A C 1
ATOM 863 O O . THR A 1 110 ? 2.991 11.751 6.699 1.00 91.69 110 THR A O 1
ATOM 866 N N . SER A 1 111 ? 3.200 13.991 6.741 1.00 90.38 111 SER A N 1
ATOM 867 C CA . SER A 1 111 ? 4.252 14.063 5.725 1.00 90.38 111 SER A CA 1
ATOM 868 C C . SER A 1 111 ? 5.575 13.541 6.269 1.00 90.38 111 SER A C 1
ATOM 870 O O . SER A 1 111 ? 5.915 13.827 7.414 1.00 90.38 111 SER A O 1
ATOM 872 N N . SER A 1 112 ? 6.357 12.900 5.410 1.00 87.25 112 SER A N 1
ATOM 873 C CA . SER A 1 112 ? 7.725 12.476 5.706 1.00 87.25 112 SER A CA 1
ATOM 874 C C . SER A 1 112 ? 8.700 13.172 4.756 1.00 87.25 112 SER A C 1
ATOM 876 O O . SER A 1 112 ? 8.333 13.573 3.647 1.00 87.25 112 SER A O 1
ATOM 878 N N . SER A 1 113 ? 9.952 13.318 5.187 1.00 84.94 113 SER A N 1
ATOM 879 C CA . SER A 1 113 ? 11.013 13.978 4.413 1.00 84.94 113 SER A CA 1
ATOM 880 C C . SER A 1 113 ? 11.540 13.122 3.258 1.00 84.94 113 SER A C 1
ATOM 882 O O . SER A 1 113 ? 12.029 13.655 2.265 1.00 84.94 113 SER A O 1
ATOM 884 N N . SER A 1 114 ? 11.445 11.796 3.367 1.00 83.25 114 SER A N 1
ATOM 885 C CA . SER A 1 114 ? 11.992 10.860 2.386 1.00 83.25 114 SER A CA 1
ATOM 886 C C . SER A 1 114 ? 11.227 9.540 2.349 1.00 83.25 114 SER A C 1
ATOM 888 O O . SER A 1 114 ? 10.448 9.214 3.249 1.00 83.25 114 SER A O 1
ATOM 890 N N . GLU A 1 115 ? 11.497 8.743 1.314 1.00 82.06 115 GLU A N 1
ATOM 891 C CA . GLU A 1 115 ? 10.961 7.390 1.185 1.00 82.06 115 GLU A CA 1
ATOM 892 C C . GLU A 1 115 ? 11.444 6.458 2.309 1.00 82.06 115 GLU A C 1
ATOM 894 O O . GLU A 1 115 ? 10.700 5.599 2.787 1.00 82.06 115 GLU A O 1
ATOM 899 N N . ARG A 1 116 ? 12.691 6.640 2.758 1.00 84.44 116 ARG A N 1
ATOM 900 C CA . ARG A 1 116 ? 13.227 5.915 3.910 1.00 84.44 116 ARG A CA 1
ATOM 901 C C . ARG A 1 116 ? 12.478 6.309 5.179 1.00 84.44 116 ARG A C 1
ATOM 903 O O . ARG A 1 116 ? 12.004 5.428 5.890 1.00 84.44 116 ARG A O 1
ATOM 910 N N . GLN A 1 117 ? 12.293 7.610 5.399 1.00 84.38 117 GLN A N 1
ATOM 911 C CA . GLN A 1 117 ? 11.617 8.110 6.592 1.00 84.38 117 GLN A CA 1
ATOM 912 C C . GLN A 1 117 ? 10.160 7.646 6.664 1.00 84.38 117 GLN A C 1
ATOM 914 O O . GLN A 1 117 ? 9.743 7.158 7.703 1.00 84.38 117 GLN A O 1
ATOM 919 N N . GLN A 1 118 ? 9.395 7.671 5.565 1.00 88.44 118 GLN A N 1
ATOM 920 C CA . GLN A 1 118 ? 8.006 7.178 5.607 1.00 88.44 118 GLN A CA 1
ATOM 921 C C . GLN A 1 118 ? 7.895 5.685 5.954 1.00 88.44 118 GLN A C 1
ATOM 923 O O . GLN A 1 118 ? 6.879 5.269 6.507 1.00 88.44 118 GLN A O 1
ATOM 928 N N . ARG A 1 119 ? 8.907 4.867 5.613 1.00 89.06 119 ARG A N 1
ATOM 929 C CA . ARG A 1 119 ? 8.943 3.447 5.992 1.00 89.06 119 ARG A CA 1
ATOM 930 C C . ARG A 1 119 ? 9.172 3.299 7.492 1.00 89.06 119 ARG A C 1
ATOM 932 O O . ARG A 1 119 ? 8.493 2.490 8.113 1.00 89.06 119 ARG A O 1
ATOM 939 N N . ILE A 1 120 ? 10.091 4.086 8.051 1.00 87.31 120 ILE A N 1
ATOM 940 C CA . ILE A 1 120 ? 10.342 4.147 9.496 1.00 87.31 120 ILE A CA 1
ATOM 941 C C . ILE A 1 120 ? 9.080 4.626 10.220 1.00 87.31 120 ILE A C 1
ATOM 943 O O . ILE A 1 120 ? 8.588 3.928 11.100 1.00 87.31 120 ILE A O 1
ATOM 947 N N . ASP A 1 121 ? 8.491 5.744 9.791 1.00 90.00 121 ASP A N 1
ATOM 948 C CA . ASP A 1 121 ? 7.299 6.328 10.415 1.00 90.00 121 ASP A CA 1
ATOM 949 C C . ASP A 1 121 ? 6.104 5.356 10.409 1.00 90.00 121 ASP A C 1
ATOM 951 O O .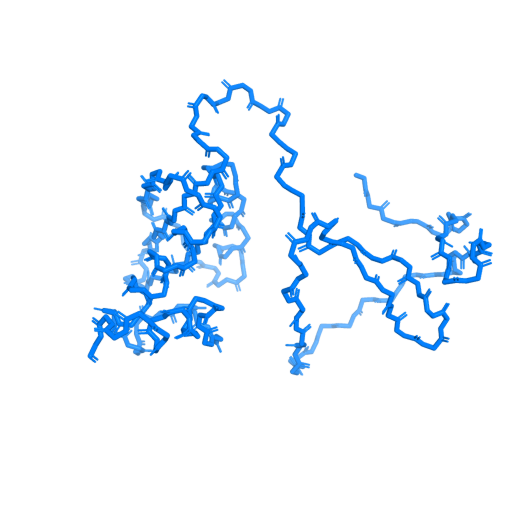 ASP A 1 121 ? 5.390 5.231 11.403 1.00 90.00 121 ASP A O 1
ATOM 955 N N . GLU A 1 122 ? 5.870 4.648 9.297 1.00 90.50 122 GLU A N 1
ATOM 956 C CA . GLU A 1 122 ? 4.846 3.598 9.217 1.00 90.50 122 GLU A CA 1
ATOM 957 C C . GLU A 1 122 ? 5.150 2.445 10.177 1.00 90.50 122 GLU A C 1
ATOM 959 O O . GLU A 1 122 ? 4.252 1.993 10.890 1.00 90.50 122 GLU A O 1
ATOM 964 N N . ALA A 1 123 ? 6.396 1.967 10.196 1.00 89.38 123 ALA A N 1
ATOM 965 C CA . ALA A 1 123 ? 6.793 0.862 11.054 1.00 89.38 123 ALA A CA 1
ATOM 966 C C . ALA A 1 123 ? 6.587 1.205 12.531 1.00 89.38 123 ALA A C 1
ATOM 968 O O . ALA A 1 123 ? 5.976 0.419 13.251 1.00 89.38 123 ALA A O 1
ATOM 969 N N . VAL A 1 124 ? 6.991 2.407 12.949 1.00 89.88 124 VAL A N 1
ATOM 970 C CA . VAL A 1 124 ? 6.747 2.913 14.304 1.00 89.88 124 VAL A CA 1
ATOM 971 C C . VAL A 1 124 ? 5.250 2.950 14.608 1.00 89.88 124 VAL A C 1
ATOM 973 O O . VAL A 1 124 ? 4.840 2.436 15.644 1.00 89.88 124 VAL A O 1
ATOM 976 N N . ARG A 1 125 ? 4.405 3.470 13.702 1.00 92.12 125 ARG A N 1
ATOM 977 C CA . ARG A 1 125 ? 2.942 3.475 13.902 1.00 92.12 125 ARG A CA 1
ATOM 978 C C . ARG A 1 125 ? 2.383 2.074 14.142 1.00 92.12 125 ARG A C 1
ATOM 980 O O . ARG A 1 125 ? 1.596 1.919 15.066 1.00 92.12 125 ARG A O 1
ATOM 987 N N . ILE A 1 126 ? 2.790 1.089 13.338 1.00 89.88 126 ILE A N 1
ATOM 988 C CA . ILE A 1 126 ? 2.314 -0.299 13.450 1.00 89.88 1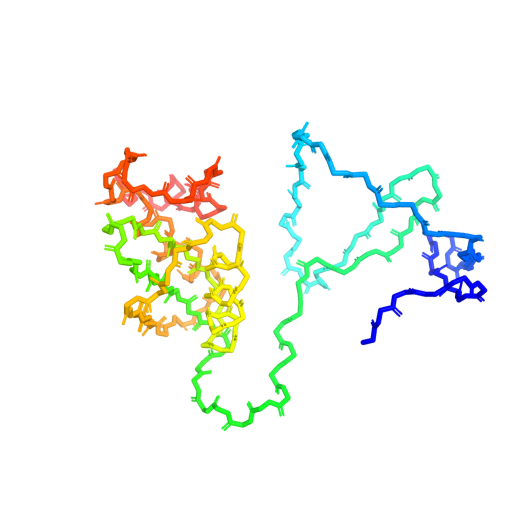26 ILE A CA 1
ATOM 989 C C . ILE A 1 126 ? 2.782 -0.939 14.757 1.00 89.88 126 ILE A C 1
ATOM 991 O O . ILE A 1 126 ? 1.973 -1.540 15.452 1.00 89.88 126 ILE A O 1
ATOM 995 N N . LEU A 1 127 ? 4.066 -0.803 15.099 1.00 88.75 127 LEU A N 1
ATOM 996 C CA . LEU A 1 127 ? 4.639 -1.419 16.301 1.00 88.75 127 LEU A CA 1
ATOM 997 C C . LEU A 1 127 ? 4.152 -0.764 17.598 1.00 88.75 127 LEU A C 1
ATOM 999 O O . LEU A 1 127 ? 4.080 -1.425 18.626 1.00 88.75 127 LEU A O 1
ATOM 1003 N N . SER A 1 128 ? 3.816 0.527 17.552 1.00 88.44 128 SER A N 1
ATOM 1004 C CA . SER A 1 128 ? 3.242 1.252 18.693 1.00 88.44 128 SER A CA 1
ATOM 1005 C C . SER A 1 128 ? 1.745 0.986 18.909 1.00 88.44 128 SER A C 1
ATOM 1007 O O . SER A 1 128 ? 1.170 1.512 19.862 1.00 88.44 128 SER A O 1
ATOM 1009 N N . ASP A 1 129 ? 1.095 0.230 18.016 1.00 90.00 129 ASP A N 1
ATOM 1010 C CA . ASP A 1 129 ? -0.332 -0.077 18.100 1.00 90.00 129 ASP A CA 1
ATOM 1011 C C . ASP A 1 129 ? -0.616 -1.428 18.782 1.00 90.00 129 ASP A C 1
ATOM 1013 O O . ASP A 1 129 ? 0.232 -2.314 18.829 1.00 90.00 129 ASP A O 1
ATOM 1017 N N . ASP A 1 130 ? -1.841 -1.599 19.283 1.00 87.75 130 ASP A N 1
ATOM 1018 C CA . ASP A 1 130 ? -2.378 -2.876 19.737 1.00 87.75 130 ASP A CA 1
ATOM 1019 C C . ASP A 1 130 ? -2.511 -3.844 18.543 1.00 87.75 130 ASP A C 1
ATOM 1021 O O . ASP A 1 130 ? -3.347 -3.625 17.653 1.00 87.75 130 ASP A O 1
ATOM 1025 N N . PRO A 1 131 ? -1.740 -4.947 18.523 1.00 83.44 131 PRO A N 1
ATOM 1026 C CA . PRO A 1 131 ? -1.759 -5.909 17.426 1.00 83.44 131 PRO A CA 1
ATOM 1027 C C . PRO A 1 131 ? -3.099 -6.649 17.296 1.00 83.44 131 PRO A C 1
ATOM 1029 O O . PRO A 1 131 ? -3.370 -7.234 16.249 1.00 83.44 131 PRO A O 1
ATOM 1032 N N . ASN A 1 132 ? -3.961 -6.617 18.317 1.00 84.31 132 ASN A N 1
ATOM 1033 C CA . ASN A 1 132 ? -5.281 -7.248 18.265 1.00 84.31 132 ASN A CA 1
ATOM 1034 C C . ASN A 1 132 ? -6.350 -6.341 17.641 1.00 84.31 132 ASN A C 1
ATOM 1036 O O . ASN A 1 132 ? -7.417 -6.819 17.246 1.00 84.31 132 ASN A O 1
ATOM 1040 N N . ASN A 1 133 ? -6.074 -5.039 17.526 1.00 88.31 133 ASN A N 1
ATOM 1041 C CA . ASN A 1 133 ? -7.040 -4.038 17.084 1.00 88.31 133 ASN A CA 1
ATOM 1042 C C . ASN A 1 133 ? -6.626 -3.349 15.771 1.00 88.31 133 ASN A C 1
ATOM 1044 O O . ASN A 1 133 ? -6.792 -2.141 15.578 1.00 88.31 133 ASN A O 1
ATOM 1048 N N . THR A 1 134 ? -6.101 -4.139 14.833 1.00 90.62 134 THR A N 1
ATOM 1049 C CA . THR A 1 134 ? -5.591 -3.645 13.551 1.00 90.62 134 THR A CA 1
ATOM 1050 C C . THR A 1 134 ? -6.035 -4.498 12.360 1.00 90.62 134 THR A C 1
ATOM 1052 O O . THR A 1 134 ? -6.327 -5.687 12.479 1.00 90.62 134 THR A O 1
ATOM 1055 N N . TYR A 1 135 ? -6.102 -3.871 11.187 1.00 89.00 135 TYR A N 1
ATOM 1056 C CA . TYR A 1 135 ? -6.238 -4.522 9.882 1.00 89.00 135 TYR A CA 1
ATOM 1057 C C . TYR A 1 135 ? -4.877 -4.720 9.185 1.00 89.00 135 TYR A C 1
ATOM 1059 O O . TYR A 1 135 ? -4.823 -5.215 8.056 1.00 89.00 135 TYR A O 1
ATOM 1067 N N . ASN A 1 136 ? -3.763 -4.321 9.809 1.00 87.94 136 ASN A N 1
ATOM 1068 C CA . ASN A 1 136 ? -2.422 -4.643 9.324 1.00 87.94 136 ASN A CA 1
ATOM 1069 C C . ASN A 1 136 ? -2.113 -6.121 9.595 1.00 87.94 136 ASN A C 1
ATOM 1071 O O . ASN A 1 136 ? -1.955 -6.520 10.739 1.00 87.94 136 ASN A O 1
ATOM 1075 N N . VAL A 1 137 ? -2.002 -6.925 8.534 1.00 79.44 137 VAL A N 1
ATOM 1076 C CA . VAL A 1 137 ? -1.741 -8.379 8.629 1.00 79.44 137 VAL A CA 1
ATOM 1077 C C . VAL A 1 137 ? -0.311 -8.778 8.248 1.00 79.44 137 VAL A C 1
ATOM 1079 O O . VAL A 1 137 ? 0.016 -9.958 8.224 1.00 79.44 137 VAL A O 1
ATOM 1082 N N . ILE A 1 138 ? 0.543 -7.809 7.908 1.00 73.31 138 ILE A N 1
ATOM 1083 C CA . ILE A 1 138 ? 1.920 -8.038 7.446 1.00 73.31 138 ILE A CA 1
ATOM 1084 C C . ILE A 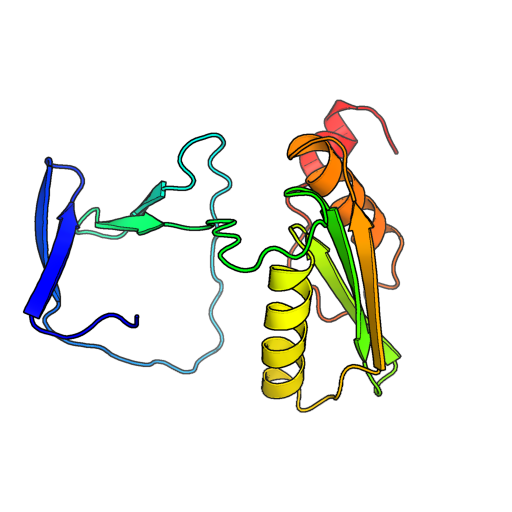1 138 ? 2.858 -7.132 8.241 1.00 73.31 138 ILE A C 1
ATOM 1086 O O . ILE A 1 138 ? 2.516 -5.978 8.510 1.00 73.31 138 ILE A O 1
ATOM 1090 N N . ASN A 1 139 ? 4.050 -7.643 8.563 1.00 74.06 139 ASN A N 1
ATOM 1091 C CA . ASN A 1 139 ? 5.116 -6.857 9.178 1.00 74.06 139 ASN A CA 1
ATOM 1092 C C . ASN A 1 139 ? 5.484 -5.633 8.322 1.00 74.06 139 ASN A C 1
ATOM 1094 O O . ASN A 1 139 ? 5.539 -5.732 7.090 1.00 74.06 139 ASN A O 1
ATOM 1098 N N . PRO A 1 140 ? 5.772 -4.481 8.954 1.00 77.25 140 PRO A N 1
ATOM 1099 C CA . PRO A 1 140 ? 6.097 -3.272 8.222 1.00 77.25 140 PRO A CA 1
ATOM 1100 C C . PRO A 1 140 ? 7.387 -3.440 7.408 1.00 77.25 140 PRO A C 1
ATOM 1102 O O . PRO A 1 140 ? 8.398 -3.896 7.946 1.00 77.25 140 PRO A O 1
ATOM 1105 N N . PRO A 1 141 ? 7.431 -2.978 6.148 1.00 71.50 141 PRO A N 1
ATOM 1106 C CA . PRO A 1 141 ? 8.658 -2.984 5.350 1.00 71.50 141 PRO A CA 1
ATOM 1107 C C . PRO A 1 141 ? 9.764 -2.101 5.955 1.00 71.50 141 PRO A C 1
ATOM 1109 O O . PRO A 1 141 ? 10.940 -2.291 5.655 1.00 71.50 141 PRO A O 1
ATOM 1112 N N . GLY A 1 142 ? 9.405 -1.136 6.811 1.00 75.50 142 GLY A N 1
ATOM 1113 C CA . GLY A 1 142 ? 10.354 -0.306 7.553 1.00 75.50 142 GLY A CA 1
ATOM 1114 C C . GLY A 1 142 ? 11.072 -0.997 8.707 1.00 75.50 142 GLY A C 1
ATOM 1115 O O . GLY A 1 142 ? 12.039 -0.435 9.209 1.00 75.50 142 GLY A O 1
ATOM 1116 N N . LEU A 1 143 ? 10.653 -2.207 9.097 1.00 79.00 143 LEU A N 1
ATOM 1117 C CA . LEU A 1 143 ? 11.191 -2.908 10.264 1.00 79.00 143 LEU A CA 1
ATOM 1118 C C . LEU A 1 143 ? 12.715 -3.087 10.199 1.00 79.00 143 LEU A C 1
ATOM 1120 O O . LEU A 1 143 ? 13.397 -2.938 11.202 1.00 79.00 143 LEU A O 1
ATOM 1124 N N . ARG A 1 144 ? 13.262 -3.330 9.003 1.00 79.94 144 ARG A N 1
ATOM 1125 C CA . ARG A 1 144 ? 14.712 -3.439 8.797 1.00 79.94 144 ARG A CA 1
ATOM 1126 C C . ARG A 1 144 ? 15.463 -2.153 9.165 1.00 79.94 144 ARG A C 1
ATOM 1128 O O . ARG A 1 144 ? 16.501 -2.238 9.802 1.00 79.94 144 ARG A O 1
ATOM 1135 N N . HIS A 1 145 ? 14.939 -0.988 8.781 1.00 78.12 145 HIS A N 1
ATOM 1136 C CA . HIS A 1 145 ? 15.594 0.301 9.050 1.00 78.12 145 HIS A CA 1
ATOM 1137 C C . HIS A 1 145 ? 15.610 0.614 10.547 1.00 78.12 145 HIS A C 1
ATOM 1139 O O . HIS A 1 145 ? 16.553 1.221 11.025 1.00 78.12 145 HIS A O 1
ATOM 1145 N N . LEU A 1 146 ? 14.595 0.157 11.288 1.00 79.50 146 LEU A N 1
ATOM 1146 C CA . LEU A 1 146 ? 14.552 0.308 12.743 1.00 79.50 146 LEU A CA 1
ATOM 1147 C C . LEU A 1 146 ? 15.674 -0.464 13.445 1.00 79.50 146 LEU A C 1
ATOM 1149 O O . LEU A 1 146 ? 16.248 0.057 14.393 1.00 79.50 146 LEU A O 1
ATOM 1153 N N . PHE A 1 147 ? 15.990 -1.671 12.964 1.00 76.38 147 PHE A N 1
ATOM 1154 C CA . PHE A 1 147 ? 17.116 -2.464 13.467 1.00 76.38 147 PHE A CA 1
ATOM 1155 C C . PHE A 1 147 ? 18.477 -1.908 13.038 1.00 76.38 147 PHE A C 1
ATOM 1157 O O . PHE A 1 147 ? 19.435 -2.028 13.782 1.00 76.38 147 PHE A O 1
ATOM 1164 N N . GLU A 1 148 ? 18.585 -1.344 11.831 1.00 79.44 148 GLU A N 1
ATOM 1165 C CA . GLU A 1 148 ? 19.841 -0.752 11.344 1.00 79.44 148 GLU A CA 1
ATOM 1166 C C . GLU A 1 148 ? 20.206 0.548 12.072 1.00 79.44 148 GLU A C 1
ATOM 1168 O O . GLU A 1 148 ? 21.387 0.857 12.202 1.00 79.44 148 GLU A O 1
ATOM 1173 N N . ASP A 1 149 ? 19.200 1.301 12.521 1.00 80.19 149 ASP A N 1
ATOM 1174 C CA . ASP A 1 149 ? 19.375 2.613 13.147 1.00 80.19 149 ASP A CA 1
ATOM 1175 C C . ASP A 1 149 ? 19.329 2.571 14.688 1.00 80.19 149 ASP A C 1
ATOM 1177 O O . ASP A 1 149 ? 19.318 3.633 15.308 1.00 80.19 149 ASP A O 1
ATOM 1181 N N . ASP A 1 150 ? 19.251 1.383 15.306 1.00 75.31 150 ASP A N 1
ATOM 1182 C CA . ASP A 1 150 ? 19.109 1.197 16.764 1.00 75.31 150 ASP A CA 1
ATOM 1183 C C . ASP A 1 150 ? 17.994 2.073 17.381 1.00 75.31 150 ASP A C 1
ATOM 1185 O O . ASP A 1 150 ? 18.142 2.685 18.440 1.00 75.31 150 ASP A O 1
ATOM 1189 N N . ILE A 1 151 ? 16.852 2.173 16.690 1.00 68.94 151 ILE A N 1
ATOM 1190 C CA . ILE A 1 151 ? 15.715 3.016 17.113 1.00 68.94 151 ILE A CA 1
ATOM 1191 C C . ILE A 1 151 ? 14.892 2.344 18.242 1.00 68.94 151 ILE A C 1
ATOM 1193 O O . ILE A 1 151 ? 13.987 2.971 18.797 1.00 68.94 151 ILE A O 1
ATOM 1197 N N . PHE A 1 152 ? 15.213 1.097 18.612 1.00 57.81 152 PHE A N 1
ATOM 1198 C CA . PHE A 1 152 ? 14.550 0.303 19.655 1.00 57.81 152 PHE A CA 1
ATOM 1199 C C . PHE A 1 152 ? 15.542 -0.408 20.573 1.00 57.81 152 PHE A C 1
ATOM 1201 O O . PHE A 1 152 ? 16.546 -0.936 20.048 1.00 57.81 152 PHE A O 1
#

Radius of gyration: 17.61 Å; chains: 1; bounding box: 38×38×46 Å